Protein AF-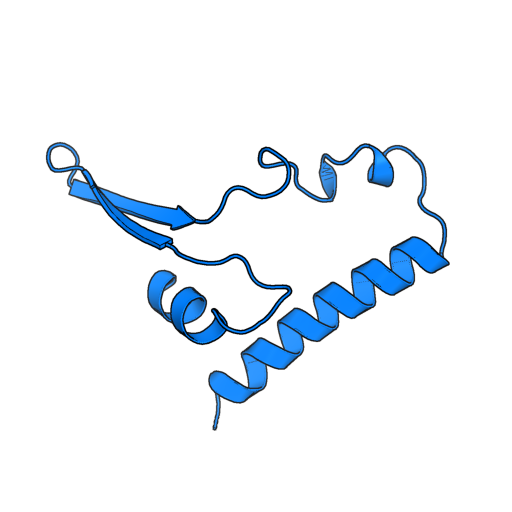A0A811SAB5-F1 (afdb_monomer)

Foldseek 3Di:
DVVVLLVLLQPPPLGWHFPDWDADPVVRDIDTHTDDDPNVDDPCRDPCVVPPHDPVVVVVVVVSVVSSVVSSVVRVPD

Nearest PDB structures (foldseek):
  6q4q-assembly2_B  TM=8.561E-01  e=6.757E-02  Homo sapiens
  5h8g-assembly1_A  TM=8.324E-01  e=9.339E-02  Homo sapiens
  7zyd-assembly1_A  TM=8.545E-01  e=1.063E-01  Homo sapiens
  5zn2-assembly1_A  TM=8.420E-01  e=2.466E-01  Homo sapiens
  5cvf-assembly1_A  TM=8.772E-01  e=7.410E-01  Homo sapiens

Solvent-accessible surface area (backbone atoms only — not comparable to full-atom values): 4919 Å² total; per-residue (Å²): 110,72,72,58,58,34,58,75,41,53,85,41,93,74,45,76,42,62,80,48,75,48,70,43,89,86,80,68,47,76,44,82,38,59,66,85,52,80,90,68,59,45,73,82,71,32,71,62,58,79,44,84,60,52,69,69,57,52,52,51,54,49,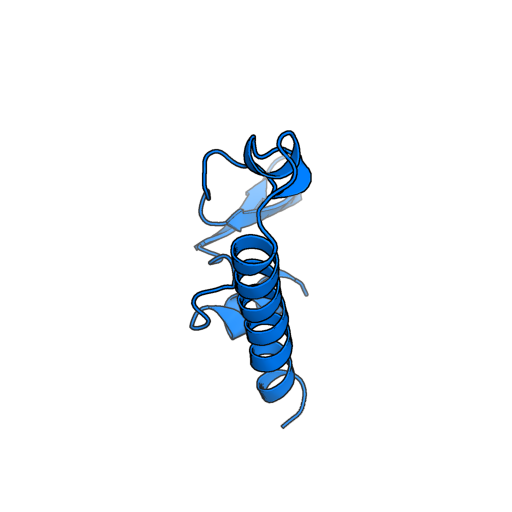50,50,53,52,49,40,59,53,63,54,49,65,74,77,57,126

Organism: NCBI:txid422564

Structure (mmCIF, N/CA/C/O backbone):
data_AF-A0A811SAB5-F1
#
_entry.id   AF-A0A811SAB5-F1
#
loop_
_atom_site.group_PDB
_atom_site.id
_atom_site.type_symbol
_atom_site.label_atom_id
_atom_site.label_alt_id
_atom_site.label_comp_id
_atom_site.label_asym_id
_atom_site.label_entity_id
_atom_site.label_seq_id
_atom_site.pdbx_PDB_ins_code
_atom_site.Cartn_x
_atom_site.Cartn_y
_atom_site.Cartn_z
_atom_site.occupancy
_atom_site.B_iso_or_equiv
_atom_site.auth_seq_id
_atom_site.auth_comp_id
_atom_site.auth_asym_id
_atom_site.auth_atom_id
_atom_site.pdbx_PDB_model_num
ATOM 1 N N . MET A 1 1 ? -14.613 6.503 1.482 1.00 73.50 1 MET A N 1
ATOM 2 C CA . MET A 1 1 ? -13.818 6.296 2.716 1.00 73.50 1 MET A CA 1
ATOM 3 C C . MET A 1 1 ? -12.584 5.478 2.352 1.00 73.50 1 MET A C 1
ATOM 5 O O . MET A 1 1 ? -12.726 4.517 1.606 1.00 73.50 1 MET A O 1
ATOM 9 N N . GLU A 1 2 ? -11.402 5.863 2.828 1.00 86.38 2 GLU A N 1
ATOM 10 C CA . GLU A 1 2 ? -10.087 5.362 2.379 1.00 86.38 2 GLU A CA 1
ATOM 11 C C . GLU A 1 2 ? -9.926 3.830 2.434 1.00 86.38 2 GLU A C 1
ATOM 13 O O . GLU A 1 2 ? -9.494 3.217 1.459 1.00 86.38 2 GLU A O 1
ATOM 18 N N . ALA A 1 3 ? -10.399 3.184 3.508 1.00 88.62 3 ALA A N 1
ATOM 19 C CA . ALA A 1 3 ? -10.395 1.722 3.633 1.00 88.62 3 ALA A CA 1
ATOM 20 C C . ALA A 1 3 ? -11.152 1.008 2.496 1.00 88.62 3 ALA A C 1
ATOM 22 O O . ALA A 1 3 ? -10.771 -0.087 2.084 1.00 88.62 3 ALA A O 1
ATOM 23 N N . GLY A 1 4 ? -12.227 1.617 1.986 1.00 87.56 4 GLY A N 1
ATOM 24 C CA . GLY A 1 4 ? -13.005 1.075 0.872 1.00 87.56 4 GLY A CA 1
ATOM 25 C C . GLY A 1 4 ? -12.222 1.103 -0.438 1.00 87.56 4 GLY A C 1
ATOM 26 O O . GLY A 1 4 ? -12.184 0.099 -1.145 1.00 87.56 4 GLY A O 1
ATOM 27 N N . CYS A 1 5 ? -11.531 2.214 -0.714 1.00 86.94 5 CYS A N 1
ATOM 28 C CA . CYS A 1 5 ? -10.671 2.341 -1.890 1.00 86.94 5 CYS A CA 1
ATOM 29 C C . CYS A 1 5 ? -9.544 1.299 -1.859 1.00 86.94 5 CYS A C 1
ATOM 31 O O . CYS A 1 5 ? -9.343 0.578 -2.833 1.00 86.94 5 CYS A O 1
ATOM 33 N N . LEU A 1 6 ? -8.866 1.152 -0.717 1.00 89.06 6 LEU A N 1
ATOM 34 C CA . LEU A 1 6 ? -7.787 0.173 -0.549 1.00 89.06 6 LEU A CA 1
ATOM 35 C C . LEU A 1 6 ? -8.275 -1.274 -0.703 1.00 89.06 6 LEU A C 1
ATOM 37 O O . LEU A 1 6 ? -7.598 -2.093 -1.319 1.00 89.06 6 LEU A O 1
ATOM 41 N N . ARG A 1 7 ? -9.473 -1.598 -0.195 1.00 89.44 7 ARG A N 1
ATOM 42 C CA . ARG A 1 7 ? -10.078 -2.929 -0.379 1.00 89.44 7 ARG A CA 1
ATOM 43 C C . ARG A 1 7 ? -10.395 -3.226 -1.841 1.00 89.44 7 ARG A C 1
ATOM 45 O O . ARG A 1 7 ? -10.123 -4.337 -2.285 1.00 89.44 7 ARG A O 1
ATOM 52 N N . ALA A 1 8 ? -10.926 -2.253 -2.581 1.00 86.94 8 ALA A N 1
ATOM 53 C CA . ALA A 1 8 ? -11.211 -2.407 -4.008 1.00 86.94 8 ALA A CA 1
ATOM 54 C C . ALA A 1 8 ? -9.934 -2.651 -4.835 1.00 86.94 8 ALA A C 1
ATOM 56 O O . ALA A 1 8 ? -9.970 -3.336 -5.850 1.00 86.94 8 ALA A O 1
ATOM 57 N N . CYS A 1 9 ? -8.795 -2.143 -4.362 1.00 86.75 9 CYS A N 1
ATOM 58 C CA . CYS A 1 9 ? -7.507 -2.238 -5.043 1.00 86.75 9 CYS A CA 1
ATOM 59 C C . CYS A 1 9 ? -6.647 -3.440 -4.621 1.00 86.75 9 CYS A C 1
ATOM 61 O O . CYS A 1 9 ? -5.525 -3.571 -5.104 1.00 86.75 9 CYS A O 1
ATOM 63 N N . ARG A 1 10 ? -7.135 -4.315 -3.729 1.00 81.44 10 ARG A N 1
ATOM 64 C CA . ARG A 1 10 ? -6.332 -5.375 -3.085 1.00 81.44 10 ARG A CA 1
ATOM 65 C C . ARG A 1 10 ? -5.677 -6.355 -4.075 1.00 81.44 10 ARG A C 1
ATOM 67 O O . ARG A 1 10 ? -4.687 -6.988 -3.729 1.00 81.44 10 ARG A O 1
ATOM 74 N N . SER A 1 11 ? -6.214 -6.498 -5.285 1.00 80.31 11 SER A N 1
ATOM 75 C CA . SER A 1 11 ? -5.666 -7.373 -6.331 1.00 80.31 11 SER A CA 1
ATOM 76 C C . SER A 1 11 ? -4.545 -6.736 -7.160 1.00 80.31 11 SER A C 1
ATOM 78 O O . SER A 1 11 ? -3.913 -7.437 -7.951 1.00 80.31 11 SER A O 1
ATOM 80 N N . HIS A 1 12 ? -4.289 -5.431 -7.019 1.00 84.06 12 HIS A N 1
ATOM 81 C CA . HIS A 1 12 ? -3.298 -4.738 -7.833 1.00 84.06 12 HIS A CA 1
ATOM 82 C C . HIS A 1 12 ? -1.890 -4.861 -7.216 1.00 84.06 12 HIS A C 1
ATOM 84 O O . HIS A 1 12 ? -1.677 -4.384 -6.103 1.00 84.06 12 HIS A O 1
ATOM 90 N N . PRO A 1 13 ? -0.890 -5.411 -7.934 1.00 83.12 13 PRO A N 1
ATOM 91 C CA . PRO A 1 13 ? 0.427 -5.733 -7.363 1.00 83.12 13 PRO A CA 1
ATOM 92 C C . PRO A 1 13 ? 1.224 -4.508 -6.892 1.00 83.12 13 PRO A C 1
ATOM 94 O O . PRO A 1 13 ? 2.114 -4.626 -6.058 1.00 83.12 13 PRO A O 1
ATOM 97 N N . SER A 1 14 ? 0.911 -3.328 -7.429 1.00 86.06 14 SER A N 1
ATOM 98 C CA . SER A 1 14 ? 1.570 -2.059 -7.090 1.00 86.06 14 SER A CA 1
ATOM 99 C C . SER A 1 14 ? 0.835 -1.222 -6.033 1.00 86.06 14 SER A C 1
ATOM 101 O O . SER A 1 14 ? 1.250 -0.094 -5.778 1.00 86.06 14 SER A O 1
ATOM 103 N N . ILE A 1 15 ? -0.270 -1.713 -5.454 1.00 87.12 15 ILE A N 1
ATOM 104 C CA . ILE A 1 15 ? -1.032 -0.998 -4.417 1.00 87.12 15 ILE A CA 1
ATOM 105 C C . ILE A 1 15 ? -0.866 -1.727 -3.083 1.00 87.12 15 ILE A C 1
ATOM 107 O O . ILE A 1 15 ? -0.973 -2.948 -3.009 1.00 87.12 15 ILE A O 1
ATOM 111 N N . ILE A 1 16 ? -0.596 -0.965 -2.022 1.00 89.75 16 ILE A N 1
ATOM 112 C CA . ILE A 1 16 ? -0.416 -1.507 -0.674 1.00 89.75 16 ILE A CA 1
ATOM 113 C C . ILE A 1 16 ? -1.686 -2.218 -0.193 1.00 89.75 16 ILE A C 1
ATOM 115 O O . ILE A 1 16 ? -2.805 -1.719 -0.337 1.00 89.75 16 ILE A O 1
ATOM 119 N N . VAL A 1 17 ? -1.508 -3.399 0.393 1.00 88.69 17 VAL A N 1
ATOM 120 C CA . VAL A 1 17 ? -2.617 -4.203 0.905 1.00 88.69 17 VAL A CA 1
ATOM 121 C C . VAL A 1 17 ? -3.076 -3.657 2.252 1.00 88.69 17 VAL A C 1
ATOM 123 O O . VAL A 1 17 ? -2.273 -3.430 3.157 1.00 88.69 17 VAL A O 1
ATOM 126 N N . ILE A 1 18 ? -4.392 -3.478 2.383 1.00 92.44 18 ILE A N 1
ATOM 127 C CA . ILE A 1 18 ? -5.052 -3.261 3.669 1.00 92.44 18 ILE A CA 1
ATOM 128 C C . ILE A 1 18 ? -5.356 -4.601 4.335 1.00 92.44 18 ILE A C 1
ATOM 130 O O . ILE A 1 18 ? -6.093 -5.421 3.778 1.00 92.44 18 ILE A O 1
ATOM 134 N N . ASP A 1 19 ? -4.854 -4.786 5.549 1.00 91.12 19 ASP A N 1
ATOM 135 C CA . ASP A 1 19 ? -5.134 -5.955 6.385 1.00 91.12 19 ASP A CA 1
ATOM 136 C C . ASP A 1 19 ? -6.417 -5.750 7.194 1.00 91.12 19 ASP A C 1
ATOM 138 O O . ASP A 1 19 ? -7.218 -6.672 7.356 1.00 91.12 19 ASP A O 1
ATOM 142 N N . GLY A 1 20 ? -6.681 -4.515 7.630 1.00 91.88 20 GLY A N 1
ATOM 143 C CA . GLY A 1 20 ? -7.877 -4.212 8.401 1.00 91.88 20 GLY A CA 1
ATOM 144 C C . GLY A 1 20 ? -7.998 -2.762 8.844 1.00 91.88 20 GLY A C 1
ATOM 145 O O . GLY A 1 20 ? -7.309 -1.865 8.363 1.00 91.88 20 GLY A O 1
ATOM 146 N N . VAL A 1 21 ? -8.929 -2.552 9.769 1.00 93.94 21 VAL A N 1
ATOM 147 C CA . VAL A 1 21 ? -9.171 -1.277 10.443 1.00 93.94 21 VAL A CA 1
ATOM 148 C C . VAL A 1 21 ? -9.201 -1.565 11.938 1.00 93.94 21 VAL A C 1
ATO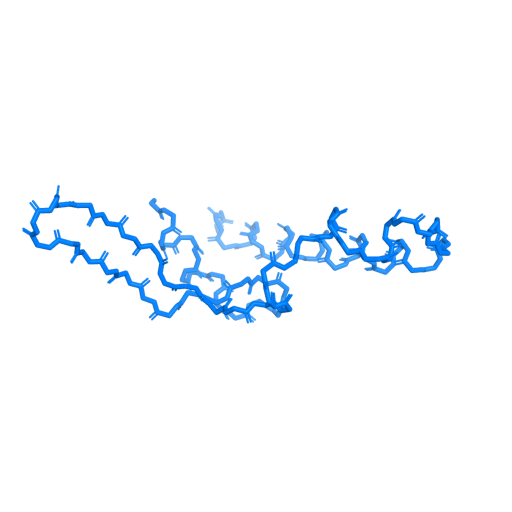M 150 O O . VAL A 1 21 ? -9.895 -2.490 12.361 1.00 93.94 21 VAL A O 1
ATOM 153 N N . ALA A 1 22 ? -8.453 -0.797 12.721 1.00 94.50 22 ALA A N 1
ATOM 154 C CA . ALA A 1 22 ? -8.417 -0.891 14.175 1.00 9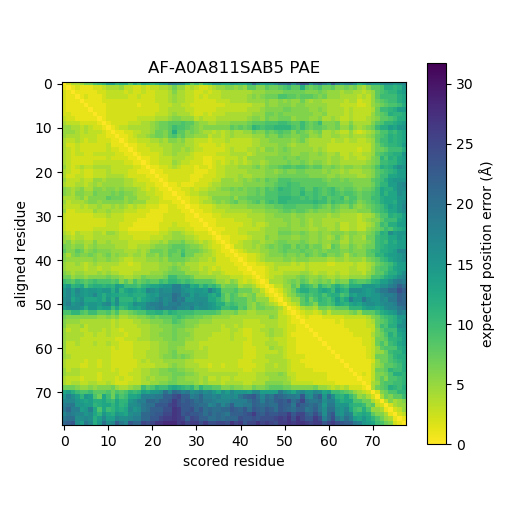4.50 22 ALA A CA 1
ATOM 155 C C . ALA A 1 22 ? -9.033 0.371 14.788 1.00 94.50 22 ALA A C 1
ATOM 157 O O . ALA A 1 22 ? -8.849 1.462 14.255 1.00 94.50 22 ALA A O 1
ATOM 158 N N . ALA A 1 23 ? -9.756 0.225 15.897 1.00 95.12 23 ALA A N 1
ATOM 159 C CA . ALA A 1 23 ? -10.312 1.350 16.642 1.00 95.12 23 ALA A CA 1
ATOM 160 C C . ALA A 1 23 ? -9.729 1.370 18.056 1.00 95.12 23 ALA A C 1
ATOM 162 O O . ALA A 1 23 ? -9.749 0.343 18.740 1.00 95.12 23 ALA A O 1
ATOM 163 N N . ASP A 1 24 ? -9.233 2.524 18.499 1.00 95.19 24 ASP A N 1
ATOM 164 C CA . ASP A 1 24 ? -8.789 2.709 19.877 1.00 95.19 24 ASP A CA 1
ATOM 165 C C . ASP A 1 24 ? -10.023 2.936 20.778 1.00 95.19 24 ASP A C 1
ATOM 167 O O . ASP A 1 24 ? -10.774 3.901 20.598 1.00 95.19 24 ASP A O 1
ATOM 171 N N . PRO A 1 25 ? -10.282 2.066 21.770 1.00 93.25 25 PRO A N 1
ATOM 172 C CA . PRO A 1 25 ? -11.471 2.176 22.608 1.00 93.25 25 PRO A CA 1
ATOM 173 C C . PRO A 1 25 ? -11.453 3.387 23.553 1.00 93.25 25 PRO A C 1
ATOM 175 O O . PRO A 1 25 ? -12.536 3.812 23.978 1.00 93.25 25 PRO A O 1
ATOM 178 N N . LYS A 1 26 ? -10.269 3.923 23.884 1.00 96.00 26 LYS A N 1
ATOM 179 C CA . LYS A 1 26 ? -10.062 5.069 24.781 1.00 96.00 26 LYS A CA 1
ATOM 180 C C . LYS A 1 26 ? -10.184 6.390 24.033 1.00 96.00 26 LYS A C 1
ATOM 182 O O . LYS A 1 26 ? -10.896 7.268 24.510 1.00 96.00 26 LYS A O 1
ATOM 187 N N . THR A 1 27 ? -9.520 6.525 22.886 1.00 96.19 27 THR A N 1
ATOM 188 C CA . THR A 1 27 ? -9.510 7.788 22.123 1.00 96.19 27 THR A CA 1
ATOM 189 C C . THR A 1 27 ? -10.636 7.876 21.097 1.00 96.19 27 THR A C 1
ATOM 191 O O . THR A 1 27 ? -10.998 8.973 20.688 1.00 96.19 27 THR A O 1
ATOM 194 N N . LYS A 1 28 ? -11.242 6.735 20.737 1.00 93.19 28 LYS A N 1
ATOM 195 C CA . LYS A 1 28 ? -12.199 6.586 19.625 1.00 93.19 28 LYS A CA 1
ATOM 196 C C . LYS A 1 28 ? -11.586 6.832 18.245 1.00 93.19 28 LYS A C 1
ATOM 198 O O . LYS A 1 28 ? -12.332 6.915 17.269 1.00 93.19 28 LYS A O 1
ATOM 203 N N . ASP A 1 29 ? -10.260 6.879 18.152 1.00 94.81 29 ASP A N 1
ATOM 204 C CA . ASP A 1 29 ? -9.564 6.994 16.877 1.00 94.81 29 ASP A CA 1
ATOM 205 C C . ASP A 1 29 ? -9.666 5.702 16.067 1.00 94.81 29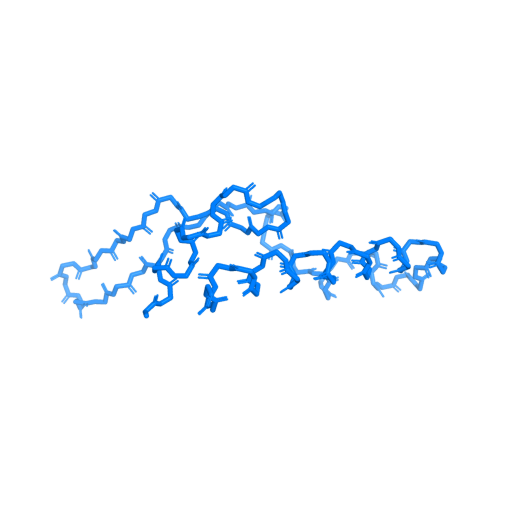 ASP A C 1
ATOM 207 O O . ASP A 1 29 ? -9.778 4.597 16.606 1.00 94.81 29 ASP A O 1
ATOM 211 N N . VAL A 1 30 ? -9.616 5.852 14.745 1.00 93.44 30 VAL A N 1
ATOM 212 C CA . VAL A 1 30 ? -9.667 4.752 13.784 1.00 93.44 30 VAL A CA 1
ATOM 213 C C . VAL A 1 30 ? -8.391 4.765 12.954 1.00 93.44 30 VAL A C 1
ATOM 215 O O . VAL A 1 30 ? -8.033 5.781 12.363 1.00 93.44 30 VAL A O 1
ATOM 218 N N . HIS A 1 31 ? -7.731 3.616 12.870 1.00 93.25 31 HIS A N 1
ATOM 219 C CA . HIS A 1 31 ? -6.458 3.435 12.185 1.00 93.25 31 HIS A CA 1
ATOM 220 C C . HIS A 1 31 ? -6.588 2.401 11.066 1.00 93.25 31 HIS A C 1
ATOM 222 O O . HIS A 1 31 ? -7.235 1.362 11.226 1.00 93.25 31 HIS A O 1
ATOM 228 N N . LEU A 1 32 ? -5.937 2.665 9.933 1.00 93.94 32 LEU A N 1
ATOM 229 C CA . LEU A 1 32 ? -5.779 1.689 8.857 1.00 93.94 32 LEU A CA 1
ATOM 230 C C . LEU A 1 32 ? -4.583 0.790 9.167 1.00 93.94 32 LEU A C 1
ATOM 232 O O . LEU A 1 32 ? -3.496 1.284 9.461 1.00 93.94 32 LEU A O 1
ATOM 236 N N . VAL A 1 33 ? -4.783 -0.522 9.078 1.00 93.75 33 VAL A N 1
ATOM 237 C CA . VAL A 1 33 ? -3.703 -1.504 9.213 1.00 93.75 33 VAL A CA 1
ATOM 238 C C . VAL A 1 33 ? -3.300 -1.942 7.812 1.00 93.75 33 VAL A C 1
ATOM 240 O O . VAL A 1 33 ? -4.108 -2.527 7.087 1.00 93.75 33 VAL A O 1
ATOM 243 N N . LEU A 1 34 ? -2.071 -1.604 7.428 1.00 92.88 34 LEU A N 1
ATOM 244 C CA . LEU A 1 34 ? -1.499 -1.828 6.102 1.00 92.88 34 LEU A CA 1
ATOM 245 C C . LEU A 1 34 ? -0.253 -2.712 6.209 1.00 92.88 34 LEU A C 1
ATOM 247 O O . LEU A 1 34 ? 0.456 -2.658 7.216 1.00 92.88 34 LEU A O 1
ATOM 251 N N . GLY A 1 35 ? 0.055 -3.458 5.148 1.00 89.25 35 GLY A N 1
ATOM 252 C CA . GLY A 1 35 ? 1.289 -4.241 5.083 1.00 89.25 35 GLY A CA 1
ATOM 253 C C . GLY A 1 35 ? 2.544 -3.356 5.112 1.00 89.25 35 GLY A C 1
ATOM 254 O O . GLY A 1 35 ? 2.643 -2.386 4.365 1.00 89.25 35 GLY A O 1
ATOM 255 N N . LEU A 1 36 ? 3.531 -3.690 5.947 1.00 87.50 36 LEU A N 1
ATOM 256 C CA . LEU A 1 36 ? 4.784 -2.932 6.039 1.00 87.50 36 LEU A CA 1
ATOM 257 C C . LEU A 1 36 ? 5.699 -3.227 4.840 1.00 87.50 36 LEU A C 1
ATOM 259 O O . LEU A 1 36 ? 6.200 -4.342 4.695 1.00 87.50 36 L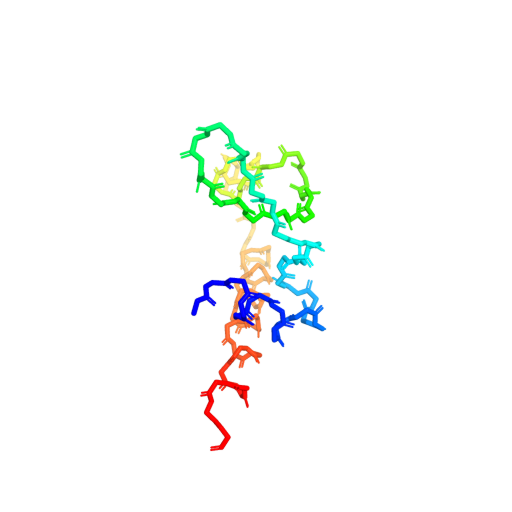EU A O 1
ATOM 263 N N . ILE A 1 37 ? 5.971 -2.215 4.013 1.00 86.44 37 ILE A N 1
ATOM 264 C CA . ILE A 1 37 ? 6.850 -2.329 2.838 1.00 86.44 37 ILE A CA 1
ATOM 265 C C . ILE A 1 37 ? 8.201 -1.677 3.133 1.00 86.44 37 ILE A C 1
ATOM 267 O O . ILE A 1 37 ? 8.245 -0.523 3.546 1.00 86.44 37 ILE A O 1
ATOM 271 N N . GLN A 1 38 ? 9.296 -2.423 2.939 1.00 83.25 38 GLN A N 1
ATOM 272 C CA . GLN A 1 38 ? 10.686 -1.962 3.117 1.00 83.25 38 GLN A CA 1
ATOM 273 C C . GLN A 1 38 ? 10.919 -1.096 4.371 1.00 83.25 38 GLN A C 1
ATOM 275 O O . GLN A 1 38 ? 11.525 -0.031 4.309 1.00 83.25 38 GLN A O 1
ATOM 280 N N . GLY A 1 39 ? 10.394 -1.527 5.522 1.00 84.38 39 GLY A N 1
ATOM 281 C CA . GLY A 1 39 ? 10.577 -0.803 6.787 1.00 84.38 39 GLY A CA 1
ATOM 282 C C . GLY A 1 39 ? 9.927 0.586 6.835 1.00 84.38 39 GLY A C 1
ATOM 283 O O . GLY A 1 39 ? 10.265 1.371 7.714 1.00 84.38 39 GLY A O 1
ATOM 284 N N . GLY A 1 40 ? 9.004 0.894 5.918 1.00 83.44 40 GLY A N 1
ATOM 285 C CA . GLY A 1 40 ? 8.337 2.195 5.829 1.00 83.44 40 GLY A CA 1
ATOM 286 C C . GLY A 1 40 ? 9.109 3.241 5.025 1.00 83.44 40 GLY A C 1
ATOM 287 O O . GLY A 1 40 ? 8.729 4.410 5.045 1.00 83.44 40 GLY A O 1
ATOM 288 N N . LEU A 1 41 ? 10.171 2.846 4.318 1.00 86.62 41 LEU A N 1
ATOM 289 C CA . LEU A 1 41 ? 10.920 3.759 3.462 1.00 86.62 41 LEU A CA 1
ATOM 290 C C . LEU A 1 41 ? 10.068 4.203 2.274 1.00 86.62 41 LEU A C 1
ATOM 292 O O . LEU A 1 41 ? 9.562 3.385 1.502 1.00 86.62 41 LEU A O 1
ATOM 296 N N . SER A 1 42 ? 9.935 5.517 2.112 1.00 86.38 42 SER A N 1
ATOM 297 C CA . SER A 1 42 ? 9.358 6.080 0.899 1.00 86.38 42 SER A CA 1
ATOM 298 C C . SER A 1 42 ? 10.390 6.061 -0.233 1.00 86.38 42 SER A C 1
ATOM 300 O O . SER A 1 42 ? 11.596 5.987 0.005 1.00 86.38 42 SER A O 1
ATOM 302 N N . LEU A 1 43 ? 9.934 6.199 -1.484 1.00 84.94 43 LEU A N 1
ATOM 303 C CA . LEU A 1 43 ? 10.851 6.395 -2.615 1.00 84.94 43 LEU A CA 1
ATOM 304 C C . LEU A 1 43 ? 11.809 7.565 -2.351 1.00 84.94 43 LEU A C 1
ATOM 306 O O . LEU A 1 43 ? 13.003 7.431 -2.602 1.00 84.94 43 LEU A O 1
ATOM 310 N N . ARG A 1 44 ? 11.304 8.655 -1.757 1.00 82.69 44 ARG A N 1
ATOM 311 C CA . ARG A 1 44 ? 12.088 9.843 -1.394 1.00 82.69 44 ARG A CA 1
ATOM 312 C C . ARG A 1 44 ? 13.202 9.539 -0.393 1.00 82.69 44 ARG A C 1
ATOM 314 O O . ARG A 1 44 ? 14.265 10.139 -0.497 1.00 82.69 44 ARG A O 1
ATOM 321 N N . ASP A 1 45 ? 12.951 8.641 0.555 1.00 82.31 45 ASP A N 1
ATOM 322 C CA . ASP A 1 45 ? 13.902 8.305 1.621 1.00 82.31 45 ASP A CA 1
ATOM 323 C C . ASP A 1 45 ? 14.849 7.167 1.226 1.00 82.31 45 ASP A C 1
ATOM 325 O O . ASP A 1 45 ? 15.814 6.890 1.934 1.00 82.31 45 ASP A O 1
ATOM 329 N N . SER A 1 46 ? 14.590 6.499 0.100 1.00 76.00 46 SER A N 1
ATOM 330 C CA . SER A 1 46 ? 15.431 5.408 -0.376 1.00 76.00 46 SER A CA 1
ATOM 331 C C . SER A 1 46 ? 16.812 5.910 -0.820 1.00 76.00 46 SER A C 1
ATOM 333 O O . SER A 1 46 ? 16.937 6.919 -1.517 1.00 76.00 46 SER A O 1
ATOM 335 N N . ASP A 1 47 ? 17.861 5.146 -0.498 1.00 68.62 47 ASP A N 1
ATOM 336 C CA . ASP A 1 47 ? 19.240 5.380 -0.969 1.00 68.62 47 ASP A CA 1
ATOM 337 C C . ASP A 1 47 ? 19.341 5.530 -2.499 1.00 68.62 47 ASP A C 1
ATOM 339 O O . ASP A 1 47 ? 20.234 6.207 -3.015 1.00 68.62 47 ASP A O 1
ATOM 343 N N . TYR A 1 48 ? 18.383 4.949 -3.227 1.00 65.50 48 TYR A N 1
ATOM 344 C CA . TYR A 1 48 ? 18.242 5.057 -4.678 1.00 65.50 48 TYR A CA 1
ATOM 345 C C . TYR A 1 48 ? 17.914 6.465 -5.185 1.00 65.50 48 TYR A C 1
ATOM 347 O O . TYR A 1 48 ? 18.167 6.730 -6.354 1.00 65.50 48 TYR A O 1
ATOM 355 N N . MET A 1 49 ? 17.350 7.360 -4.368 1.00 66.31 49 MET A N 1
ATOM 356 C CA . MET A 1 49 ? 17.102 8.752 -4.771 1.00 66.31 49 MET A CA 1
ATOM 357 C C . MET A 1 49 ? 18.253 9.695 -4.405 1.00 66.31 49 MET A C 1
ATOM 359 O O . MET A 1 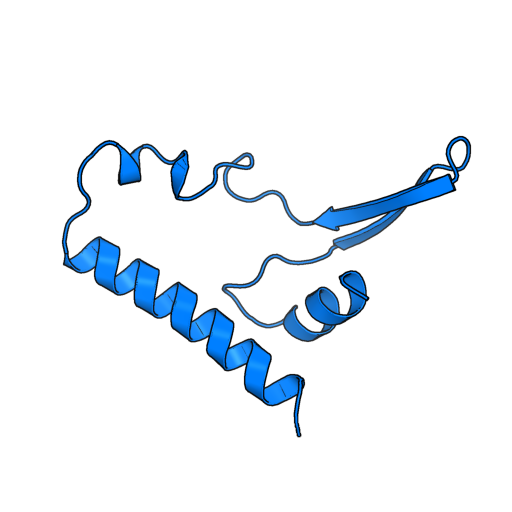49 ? 18.405 10.737 -5.041 1.00 66.31 49 MET A O 1
ATOM 363 N N . TRP A 1 50 ? 19.101 9.320 -3.443 1.00 66.12 50 TRP A N 1
ATOM 364 C CA . TRP A 1 50 ? 20.307 10.081 -3.089 1.00 66.12 50 TRP A CA 1
ATOM 365 C C . TRP A 1 50 ? 21.430 9.929 -4.119 1.00 66.12 50 TRP A C 1
ATOM 367 O O . TRP A 1 50 ? 22.257 10.826 -4.284 1.00 66.12 50 TRP A O 1
ATOM 377 N N . ARG A 1 51 ? 21.453 8.810 -4.845 1.00 72.88 51 ARG A N 1
ATOM 378 C CA . ARG A 1 51 ? 22.291 8.615 -6.031 1.00 72.88 51 ARG A CA 1
ATOM 379 C C . ARG A 1 51 ? 21.399 8.755 -7.247 1.00 72.88 51 ARG A C 1
ATOM 381 O O . ARG A 1 51 ? 20.515 7.929 -7.392 1.00 72.88 51 ARG A O 1
ATOM 388 N N . THR A 1 52 ? 21.619 9.757 -8.101 1.00 79.56 52 THR A N 1
ATOM 389 C CA . THR A 1 52 ? 20.818 9.967 -9.318 1.00 79.56 52 THR A CA 1
ATOM 390 C C . THR A 1 52 ? 20.594 8.632 -10.042 1.00 79.56 52 THR A C 1
ATOM 392 O O . THR A 1 52 ? 21.560 8.072 -10.572 1.00 79.56 52 THR A O 1
ATOM 395 N N . PRO A 1 53 ? 19.370 8.074 -10.020 1.00 82.81 53 PRO A N 1
ATOM 396 C CA . PRO A 1 53 ? 19.118 6.761 -10.590 1.00 82.81 53 PRO A CA 1
ATOM 397 C C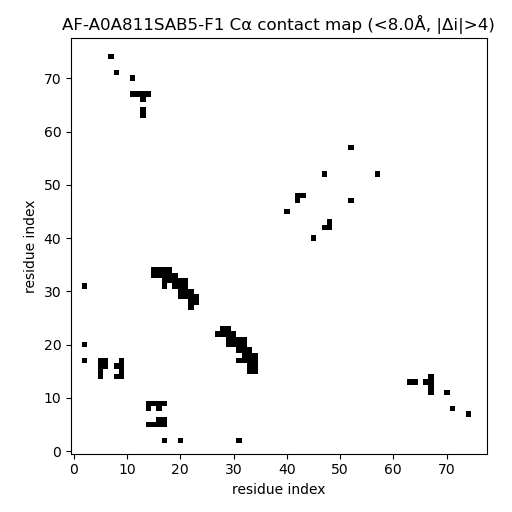 . PRO A 1 53 ? 19.291 6.813 -12.108 1.00 82.81 53 PRO A C 1
ATOM 399 O O . PRO A 1 53 ? 19.106 7.858 -12.734 1.00 82.81 53 PRO A O 1
ATOM 402 N N . SER A 1 54 ? 19.645 5.676 -12.711 1.00 89.69 54 SER A N 1
ATOM 403 C CA . SER A 1 54 ? 19.729 5.585 -14.171 1.00 89.69 54 SER A CA 1
ATOM 404 C C . SER A 1 54 ? 18.370 5.880 -14.814 1.00 89.69 54 SER A C 1
ATOM 406 O O . SER A 1 54 ? 17.322 5.628 -14.211 1.00 89.69 54 SER A O 1
ATOM 408 N N . GLU A 1 55 ? 18.374 6.375 -16.053 1.00 92.75 55 GLU A N 1
ATOM 409 C CA . GLU A 1 55 ? 17.135 6.646 -16.789 1.00 92.75 55 GLU A CA 1
ATOM 410 C C . GLU A 1 55 ? 16.244 5.398 -16.881 1.00 92.75 55 GLU A C 1
ATOM 412 O O . GLU A 1 55 ? 15.033 5.489 -16.675 1.00 92.75 55 GLU A O 1
ATOM 417 N N . ASP A 1 56 ? 16.837 4.224 -17.111 1.00 94.00 56 ASP A N 1
ATOM 418 C CA . ASP A 1 56 ? 16.109 2.955 -17.181 1.00 94.00 56 ASP A CA 1
ATOM 419 C C . ASP A 1 56 ? 15.404 2.623 -15.863 1.00 94.00 56 ASP A C 1
ATOM 421 O O . ASP A 1 56 ? 14.236 2.226 -15.861 1.00 94.00 56 ASP A O 1
ATOM 425 N N . THR A 1 57 ? 16.075 2.854 -14.730 1.00 89.69 57 THR A N 1
ATOM 426 C CA . THR A 1 57 ? 15.484 2.685 -13.396 1.00 89.69 57 THR A CA 1
ATOM 427 C C . THR A 1 57 ? 14.301 3.630 -13.193 1.00 89.69 57 THR A C 1
ATOM 429 O O . THR A 1 57 ? 13.228 3.192 -12.777 1.00 89.69 57 THR A O 1
ATOM 432 N N . VAL A 1 58 ? 14.466 4.915 -13.521 1.00 90.31 58 VAL A N 1
ATOM 433 C CA . VAL A 1 58 ? 13.394 5.918 -13.392 1.00 90.31 58 VAL A CA 1
ATOM 434 C C . VAL A 1 58 ? 12.206 5.558 -14.277 1.00 90.31 58 VAL A C 1
ATOM 436 O O . VAL A 1 58 ? 11.054 5.634 -13.847 1.00 90.31 58 VAL A O 1
ATOM 439 N N . ARG A 1 59 ? 12.473 5.136 -15.514 1.00 94.50 59 ARG A N 1
ATOM 440 C CA . ARG A 1 59 ? 11.445 4.741 -16.474 1.00 94.50 59 ARG A CA 1
ATOM 441 C C . ARG A 1 59 ? 10.629 3.564 -15.955 1.00 94.50 59 ARG A C 1
ATOM 443 O O . ARG A 1 59 ? 9.406 3.584 -16.082 1.00 94.50 59 ARG A O 1
ATOM 450 N N . GLU A 1 60 ? 11.278 2.571 -15.358 1.00 91.81 60 GLU A N 1
ATOM 451 C CA . GLU A 1 60 ? 10.590 1.420 -14.779 1.00 91.81 60 GLU A CA 1
ATOM 452 C C . GLU A 1 60 ? 9.747 1.799 -13.555 1.00 91.81 60 GLU A C 1
ATOM 454 O O . GLU A 1 60 ? 8.568 1.447 -13.493 1.00 91.81 60 GLU A O 1
ATOM 459 N N . MET A 1 61 ? 10.285 2.615 -12.642 1.00 89.81 61 MET A N 1
ATOM 460 C CA . MET A 1 61 ? 9.517 3.152 -11.509 1.00 89.81 61 MET A CA 1
ATOM 461 C C . MET A 1 61 ? 8.265 3.902 -11.985 1.00 89.81 61 MET A C 1
ATOM 463 O O . MET A 1 61 ? 7.159 3.661 -11.501 1.00 89.81 61 MET A O 1
ATOM 467 N N . MET A 1 62 ? 8.410 4.770 -12.990 1.00 92.81 62 MET A N 1
ATOM 468 C CA . MET A 1 62 ? 7.286 5.515 -13.556 1.00 92.81 62 MET A CA 1
ATOM 469 C C . MET A 1 62 ? 6.246 4.602 -14.213 1.00 92.81 62 MET A C 1
ATOM 471 O O . MET A 1 62 ? 5.050 4.846 -14.057 1.00 92.81 62 MET A O 1
ATOM 475 N N . ARG A 1 63 ? 6.657 3.531 -14.908 1.00 92.88 63 ARG A N 1
ATOM 476 C CA . ARG A 1 63 ? 5.713 2.545 -15.466 1.00 92.88 63 ARG A CA 1
ATOM 477 C C . ARG A 1 63 ? 4.880 1.885 -14.375 1.00 92.88 63 ARG A C 1
ATOM 479 O O . ARG A 1 63 ? 3.671 1.759 -14.556 1.00 92.88 63 ARG A O 1
ATOM 486 N N . GLN A 1 64 ? 5.494 1.513 -13.254 1.00 90.00 64 GLN A N 1
ATOM 487 C CA . GLN A 1 64 ? 4.784 0.904 -12.126 1.00 90.00 64 GLN A CA 1
ATOM 488 C C . GLN A 1 64 ? 3.7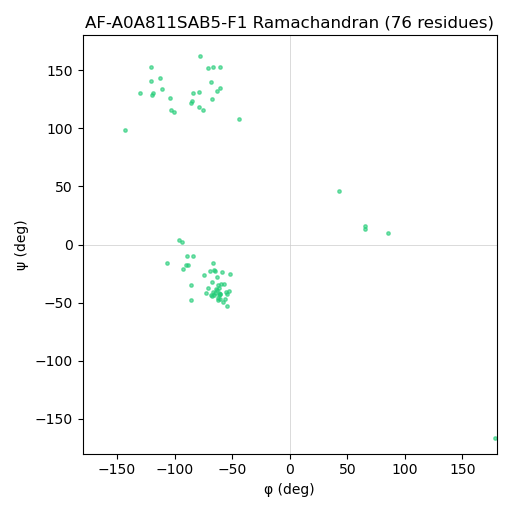93 1.886 -11.487 1.00 90.00 64 GLN A C 1
ATOM 490 O O . GLN A 1 64 ? 2.640 1.521 -11.261 1.00 90.00 64 GLN A O 1
ATOM 495 N N . LEU A 1 65 ? 4.195 3.147 -11.284 1.00 91.00 65 LEU A N 1
ATOM 496 C CA . LEU A 1 65 ? 3.315 4.197 -10.752 1.00 91.00 65 LEU A CA 1
ATOM 497 C C . LEU A 1 65 ? 2.118 4.473 -11.675 1.00 91.00 65 LEU A C 1
ATOM 499 O O . LEU A 1 65 ? 0.975 4.531 -11.222 1.00 91.00 65 LEU A O 1
ATOM 503 N N . ILE A 1 66 ? 2.363 4.600 -12.981 1.00 91.88 66 ILE A N 1
ATOM 504 C CA . ILE A 1 66 ? 1.304 4.816 -13.977 1.00 91.88 66 ILE A CA 1
ATOM 505 C C . ILE A 1 66 ? 0.395 3.585 -14.076 1.00 91.88 66 ILE A C 1
ATOM 507 O O . ILE A 1 66 ? -0.822 3.733 -14.188 1.00 91.88 66 ILE A O 1
ATOM 511 N N . GLY A 1 67 ? 0.968 2.380 -14.035 1.00 89.00 67 GLY A N 1
ATOM 512 C CA . GLY A 1 67 ? 0.224 1.122 -14.035 1.00 89.00 67 GLY A CA 1
ATOM 513 C C . GLY A 1 67 ? -0.742 1.047 -12.857 1.00 89.00 67 GLY A C 1
ATOM 514 O O . GLY A 1 67 ? -1.935 0.835 -13.069 1.00 89.00 67 GLY A O 1
ATOM 515 N N . ALA A 1 68 ? -0.247 1.342 -11.651 1.00 86.88 68 ALA A N 1
ATOM 516 C CA . ALA A 1 68 ? -1.063 1.438 -10.445 1.00 86.88 68 ALA A CA 1
ATOM 517 C C . ALA A 1 68 ? -2.218 2.426 -10.621 1.00 86.88 68 ALA A C 1
ATOM 519 O O . ALA A 1 68 ? -3.367 2.043 -10.441 1.00 86.88 68 ALA A O 1
ATOM 520 N N . ALA A 1 69 ? -1.929 3.659 -11.051 1.00 86.31 69 ALA A N 1
ATOM 521 C CA . ALA A 1 69 ? -2.935 4.710 -11.204 1.00 86.31 69 ALA A CA 1
ATOM 522 C C . ALA A 1 69 ? -4.028 4.370 -12.236 1.00 86.31 69 ALA A C 1
ATOM 524 O O . ALA A 1 69 ? -5.191 4.731 -12.054 1.00 86.31 69 ALA A O 1
ATOM 525 N N . LYS A 1 70 ? -3.672 3.667 -13.319 1.00 82.69 70 LYS A N 1
ATOM 526 C CA . LYS A 1 70 ? -4.633 3.220 -14.339 1.00 82.69 70 LYS A CA 1
ATOM 527 C C . LYS A 1 70 ? -5.515 2.077 -13.844 1.00 82.69 70 LYS A C 1
ATOM 529 O O . LYS A 1 70 ? -6.716 2.093 -14.109 1.00 82.69 70 LYS A O 1
ATOM 534 N N . GLY A 1 71 ? -4.940 1.110 -13.125 1.00 65.81 71 GLY A N 1
ATOM 535 C CA . GLY A 1 71 ? -5.682 -0.017 -12.555 1.00 65.81 71 GLY A CA 1
ATOM 536 C C . GLY A 1 71 ? -6.779 0.429 -11.584 1.00 65.81 71 GLY A C 1
ATOM 537 O O . GLY A 1 71 ? -7.858 -0.158 -11.565 1.00 65.81 71 GLY A O 1
ATOM 538 N N . THR A 1 72 ? -6.547 1.522 -10.851 1.00 55.59 72 THR A N 1
ATOM 539 C CA . THR A 1 72 ? -7.540 2.144 -9.961 1.00 55.59 72 THR A CA 1
ATOM 540 C C . THR A 1 72 ? -8.717 2.771 -10.718 1.00 55.59 72 THR A C 1
ATOM 542 O O . THR A 1 72 ? -9.838 2.774 -10.216 1.00 55.59 72 THR A O 1
ATOM 545 N N . TRP A 1 73 ? -8.488 3.298 -11.926 1.00 47.81 73 TRP A N 1
ATOM 546 C CA . TRP A 1 73 ? -9.491 4.053 -12.688 1.00 47.81 73 TRP A CA 1
ATOM 547 C C . TRP A 1 73 ? -10.627 3.173 -13.226 1.00 47.81 73 TRP A C 1
ATOM 549 O O . TRP A 1 73 ? -11.786 3.574 -13.175 1.00 47.81 73 TRP A O 1
ATOM 559 N N . SER A 1 74 ? -10.317 1.949 -13.667 1.00 52.19 74 SER A N 1
ATOM 560 C CA . SER A 1 74 ? -11.301 1.014 -14.245 1.00 52.19 74 SER A CA 1
ATOM 561 C C . SER A 1 74 ? -12.355 0.504 -13.250 1.00 52.19 74 SER A C 1
ATOM 563 O O . SER A 1 74 ? -13.358 -0.054 -13.680 1.00 52.19 74 SER A O 1
ATOM 565 N N . TRP A 1 75 ? -12.129 0.656 -11.940 1.00 46.78 75 TRP A N 1
ATOM 566 C CA . TRP A 1 75 ? -13.052 0.202 -10.888 1.00 46.78 75 TRP A CA 1
ATOM 567 C C . TRP A 1 75 ? -13.809 1.341 -10.198 1.00 46.78 75 TRP A C 1
ATOM 569 O O . TRP A 1 75 ? -14.797 1.088 -9.513 1.00 46.78 75 TRP A O 1
ATOM 579 N N . LEU A 1 76 ? -13.351 2.586 -10.354 1.00 50.50 76 LEU A N 1
ATOM 580 C CA . LEU A 1 76 ? -13.990 3.762 -9.756 1.00 50.50 76 LEU A CA 1
ATOM 581 C C . LEU A 1 76 ? -15.082 4.371 -10.650 1.00 50.50 76 LEU A C 1
ATOM 583 O O . LEU A 1 76 ? -15.929 5.095 -10.134 1.00 50.50 76 LEU A O 1
ATOM 587 N N . TYR A 1 77 ? -15.099 4.042 -11.945 1.00 45.28 77 TYR A N 1
ATOM 588 C CA . TYR A 1 77 ? -16.154 4.407 -12.895 1.00 45.28 77 TYR A CA 1
ATOM 589 C C . TYR A 1 77 ? -16.393 3.245 -13.881 1.00 45.28 77 TYR A C 1
ATOM 591 O O . TYR A 1 77 ? -15.596 3.103 -14.811 1.00 45.28 77 TYR A O 1
ATOM 599 N N . PRO A 1 78 ? -17.414 2.391 -13.663 1.00 50.69 78 PRO A N 1
ATOM 600 C CA . PRO A 1 78 ? -17.840 1.390 -14.643 1.00 50.69 78 PRO A CA 1
ATOM 601 C C . PRO A 1 78 ? -18.494 2.016 -15.883 1.00 50.69 78 PRO A C 1
ATOM 603 O O . PRO A 1 78 ? -19.085 3.116 -15.758 1.00 50.69 78 PRO A O 1
#

Secondary structure (DSSP, 8-state):
-HHHHHHHTTT-TTSPPEEEEEE-TTT--EEEEE---GGG--GGGSHHHHS---HHHHHHHHHHHHHHHHHHHHHH--

Mean predicted aligned error: 6.69 Å

Radius of gyration: 15.87 Å; Cα contacts (8 Å, |Δi|>4): 59; chains: 1; bounding box: 40×18×42 Å

Sequence (78 aa):
MEAGCLRACRSHPSIIVIDGVAADPKTKDVHLVLGLIQGGLSLRDSDYMWRTPSEDTVREMMRQLIGAAKGTWSWLYP

pLDDT: mean 83.54, std 12.84, range [45.28, 96.19]